Protein AF-A0A239GMU5-F1 (afdb_monomer_lite)

Secondary structure (DSSP, 8-state):
-TT-TT---------SS-TTSS---STTSSHHHHHHHHHHHT-GGG-----

Structure (mmCIF, N/CA/C/O backbone):
data_AF-A0A239GMU5-F1
#
_entry.id   AF-A0A239GMU5-F1
#
loop_
_atom_site.group_PDB
_atom_site.id
_atom_site.type_symbol
_atom_site.label_atom_id
_atom_site.label_alt_id
_atom_site.label_comp_id
_atom_site.label_asym_id
_atom_site.label_entity_id
_atom_site.label_seq_id
_atom_site.pdbx_PDB_ins_code
_atom_site.Cartn_x
_atom_site.Cartn_y
_atom_site.Cartn_z
_atom_site.occupancy
_atom_site.B_iso_or_equiv
_atom_site.auth_seq_id
_atom_site.auth_comp_id
_atom_site.auth_asym_id
_atom_site.auth_atom_id
_atom_site.pdbx_PDB_model_num
ATOM 1 N N . LEU A 1 1 ? -9.936 0.250 -0.198 1.00 69.75 1 LEU A N 1
ATOM 2 C CA . LEU A 1 1 ? -10.201 -0.125 1.211 1.00 69.75 1 LEU A CA 1
ATOM 3 C C . LEU A 1 1 ? -11.657 0.112 1.601 1.00 69.75 1 LEU A C 1
ATOM 5 O O . LEU A 1 1 ? -12.269 -0.800 2.123 1.00 69.75 1 LEU A O 1
ATOM 9 N N . THR A 1 2 ? -12.266 1.246 1.244 1.00 78.44 2 THR A N 1
ATOM 10 C CA . THR A 1 2 ? -13.679 1.571 1.548 1.00 78.44 2 THR A CA 1
ATOM 11 C C . THR A 1 2 ? -14.691 0.512 1.089 1.00 78.44 2 THR A C 1
ATOM 13 O O . THR A 1 2 ? -15.628 0.203 1.808 1.00 78.44 2 THR A O 1
ATOM 16 N N . LYS A 1 3 ? -14.475 -0.099 -0.086 1.00 84.88 3 LYS A N 1
ATOM 17 C CA . LYS A 1 3 ? -15.311 -1.202 -0.606 1.00 84.88 3 LYS A CA 1
ATOM 18 C C . LYS A 1 3 ? -14.994 -2.579 0.002 1.00 84.88 3 LYS A C 1
ATOM 20 O O . LYS A 1 3 ? -15.689 -3.542 -0.286 1.00 84.88 3 LYS A O 1
ATOM 25 N N . ARG A 1 4 ? -13.903 -2.701 0.764 1.00 82.50 4 ARG A N 1
ATOM 26 C CA . ARG A 1 4 ? -13.401 -3.955 1.355 1.00 82.50 4 ARG A CA 1
ATOM 27 C C . ARG A 1 4 ? -12.897 -3.687 2.784 1.00 82.50 4 ARG A C 1
ATOM 29 O O . ARG A 1 4 ? -11.688 -3.736 3.013 1.00 82.50 4 ARG A O 1
ATOM 36 N N . PRO A 1 5 ? -13.799 -3.361 3.729 1.00 81.88 5 PRO A N 1
ATOM 37 C CA . PRO A 1 5 ? -13.436 -2.892 5.072 1.00 81.88 5 PRO A CA 1
ATOM 38 C C . PRO A 1 5 ? -12.772 -3.962 5.951 1.00 81.88 5 PRO A C 1
ATOM 40 O O . PRO A 1 5 ? -12.157 -3.633 6.957 1.00 81.88 5 PRO A O 1
ATOM 43 N N . GLN A 1 6 ? -12.877 -5.240 5.580 1.00 83.81 6 GLN A N 1
ATOM 44 C CA . GLN A 1 6 ? -12.286 -6.353 6.329 1.00 83.81 6 GLN A CA 1
ATOM 45 C C . GLN A 1 6 ? -10.796 -6.587 6.022 1.00 83.81 6 GLN A C 1
ATOM 47 O O . GLN A 1 6 ? -10.161 -7.389 6.702 1.00 83.81 6 GLN A O 1
ATOM 52 N N . ILE A 1 7 ? -10.220 -5.911 5.019 1.00 82.25 7 ILE A N 1
ATOM 53 C CA . ILE A 1 7 ? -8.784 -6.017 4.727 1.00 82.25 7 ILE A CA 1
ATOM 54 C C . ILE A 1 7 ? -8.005 -5.325 5.848 1.00 82.25 7 ILE A C 1
ATOM 56 O O . ILE A 1 7 ? -8.089 -4.109 5.994 1.00 82.25 7 ILE A O 1
ATOM 60 N N . LYS A 1 8 ? -7.225 -6.103 6.603 1.00 78.12 8 LYS A N 1
ATOM 61 C CA . LYS A 1 8 ? -6.359 -5.608 7.689 1.00 78.12 8 LYS A CA 1
ATOM 62 C C . LYS A 1 8 ? -4.870 -5.614 7.342 1.00 78.12 8 LYS A C 1
ATOM 64 O O . LYS A 1 8 ? -4.079 -5.004 8.048 1.00 78.12 8 LYS A O 1
ATOM 69 N N . ALA A 1 9 ? -4.494 -6.286 6.257 1.00 82.75 9 ALA A N 1
ATOM 70 C CA . ALA A 1 9 ? -3.121 -6.366 5.783 1.00 82.75 9 ALA A CA 1
ATOM 71 C C . ALA A 1 9 ? -3.095 -6.407 4.253 1.00 82.75 9 ALA A C 1
ATOM 73 O O . ALA A 1 9 ? -3.980 -6.985 3.621 1.00 82.75 9 ALA A O 1
ATOM 74 N N . ILE A 1 10 ? -2.075 -5.785 3.668 1.00 84.75 10 ILE A N 1
ATOM 75 C CA . ILE A 1 10 ? -1.751 -5.873 2.246 1.00 8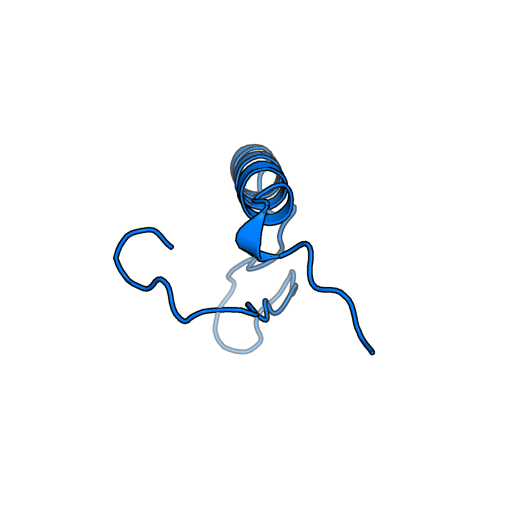4.75 10 ILE A CA 1
ATOM 76 C C . ILE A 1 10 ? -0.275 -6.241 2.168 1.00 84.75 10 ILE A C 1
ATOM 78 O O . ILE A 1 10 ? 0.553 -5.576 2.783 1.00 84.75 10 ILE A O 1
ATOM 82 N N . VAL A 1 11 ? 0.039 -7.290 1.414 1.00 85.88 11 VAL A N 1
ATOM 83 C CA . VAL A 1 11 ? 1.418 -7.679 1.108 1.00 85.88 11 VAL A CA 1
ATOM 84 C C . VAL A 1 11 ? 1.718 -7.223 -0.313 1.00 85.88 11 VAL A C 1
ATOM 86 O O . VAL A 1 11 ? 0.925 -7.467 -1.222 1.00 85.88 11 VAL A O 1
ATOM 89 N N . HIS A 1 12 ? 2.837 -6.528 -0.492 1.00 84.12 12 HIS A N 1
ATOM 90 C CA . HIS A 1 12 ? 3.333 -6.096 -1.793 1.00 84.12 12 HIS A CA 1
ATOM 91 C C . HIS A 1 12 ? 4.727 -6.679 -2.013 1.00 84.12 12 HIS A C 1
ATOM 93 O O . HIS A 1 12 ? 5.548 -6.674 -1.096 1.00 84.12 12 HIS A O 1
ATOM 99 N N . PHE A 1 13 ? 4.969 -7.185 -3.219 1.00 81.94 13 PHE A N 1
ATOM 100 C CA . PHE A 1 13 ? 6.265 -7.704 -3.634 1.00 81.94 13 PHE A CA 1
ATOM 101 C C . PHE A 1 13 ? 7.038 -6.585 -4.324 1.00 81.94 13 PHE A C 1
ATOM 103 O O . PHE A 1 13 ? 6.678 -6.173 -5.423 1.00 81.94 13 PHE A O 1
ATOM 110 N N . 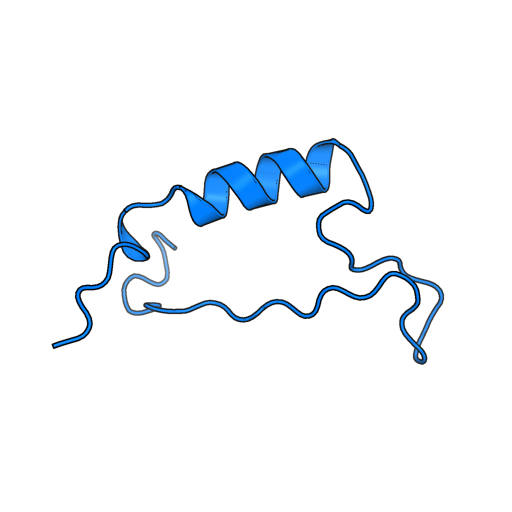ASP A 1 14 ? 8.068 -6.086 -3.647 1.00 82.31 14 ASP A N 1
ATOM 111 C CA . ASP A 1 14 ? 8.930 -5.018 -4.142 1.00 82.31 14 ASP A CA 1
ATOM 112 C C . ASP A 1 14 ? 10.042 -5.634 -4.997 1.00 82.31 14 ASP A C 1
ATOM 114 O O . ASP A 1 14 ? 10.957 -6.284 -4.489 1.00 82.31 14 ASP A O 1
ATOM 118 N N . THR A 1 15 ? 9.923 -5.540 -6.320 1.00 79.94 15 THR A N 1
ATOM 119 C CA . THR A 1 15 ? 10.875 -6.177 -7.239 1.00 79.94 15 THR A CA 1
ATOM 120 C C . THR A 1 15 ? 11.106 -5.297 -8.458 1.00 79.94 15 THR A C 1
ATOM 122 O O . THR A 1 15 ? 10.180 -4.978 -9.198 1.00 79.94 15 THR A O 1
ATOM 125 N N . LYS A 1 16 ? 12.368 -4.916 -8.681 1.00 73.75 16 LYS A N 1
ATOM 126 C CA . LYS A 1 16 ? 12.758 -4.040 -9.800 1.00 73.75 16 LYS A CA 1
ATOM 127 C C . LYS A 1 16 ? 12.776 -4.743 -11.153 1.00 73.75 16 LYS A C 1
ATOM 129 O O . LYS A 1 16 ? 12.683 -4.093 -12.187 1.00 73.75 16 LYS A O 1
ATOM 134 N N . LYS A 1 17 ? 12.906 -6.068 -11.144 1.00 71.38 17 LYS A N 1
ATOM 135 C CA . LYS A 1 17 ? 12.938 -6.903 -12.339 1.00 71.38 17 LYS A CA 1
ATOM 136 C C . LYS A 1 17 ? 12.165 -8.186 -12.064 1.00 71.38 17 LYS A C 1
ATOM 138 O O . LYS A 1 17 ? 12.680 -9.081 -11.406 1.00 71.38 17 LYS A O 1
ATOM 143 N N . ASP A 1 18 ? 10.908 -8.215 -12.488 1.00 66.62 18 ASP A N 1
ATOM 144 C CA . ASP A 1 18 ? 10.082 -9.422 -12.456 1.00 66.62 18 ASP A CA 1
ATOM 145 C C . ASP A 1 18 ? 10.619 -10.431 -13.491 1.00 66.62 18 ASP A C 1
ATOM 147 O O . ASP A 1 18 ? 10.796 -10.096 -14.664 1.00 66.62 18 ASP A O 1
ATOM 151 N N . ASP A 1 19 ? 10.891 -11.666 -13.063 1.00 66.38 19 ASP A N 1
ATOM 152 C CA . ASP A 1 19 ? 11.415 -12.740 -13.923 1.00 66.38 19 ASP A CA 1
ATOM 153 C C . ASP A 1 19 ? 10.400 -13.183 -14.996 1.00 66.38 19 ASP A C 1
ATOM 155 O O . ASP A 1 19 ? 10.752 -13.891 -15.941 1.00 66.38 19 ASP A O 1
ATOM 159 N N . GLN A 1 20 ? 9.134 -12.764 -14.874 1.00 67.25 20 GLN A N 1
ATOM 160 C CA . GLN A 1 20 ? 8.047 -13.109 -15.798 1.00 67.25 20 GLN A CA 1
ATOM 161 C C . GLN A 1 20 ? 7.704 -12.004 -16.811 1.00 67.25 20 GLN A C 1
ATOM 163 O O . GLN A 1 20 ? 6.820 -12.181 -17.651 1.00 67.25 20 GLN A O 1
ATOM 168 N N . GLY A 1 21 ? 8.411 -10.877 -16.784 1.00 59.09 21 GLY A N 1
ATOM 169 C CA . GLY A 1 21 ? 8.288 -9.820 -17.782 1.00 59.09 21 GLY A CA 1
ATOM 170 C C . GLY A 1 21 ? 8.870 -8.530 -17.240 1.00 59.09 21 GLY A C 1
ATOM 171 O O . GLY A 1 21 ? 8.560 -8.196 -16.106 1.00 59.09 21 GLY A O 1
ATOM 172 N N . ASP A 1 22 ? 9.679 -7.828 -18.044 1.00 65.62 22 ASP A N 1
ATOM 173 C CA . ASP A 1 22 ? 10.396 -6.571 -17.743 1.00 65.62 22 ASP A CA 1
ATOM 174 C C . ASP A 1 22 ? 9.478 -5.454 -17.199 1.00 65.62 22 ASP A C 1
ATOM 176 O O . ASP A 1 22 ? 9.184 -4.448 -17.846 1.00 65.62 22 ASP A O 1
ATOM 180 N N . ARG A 1 23 ? 8.976 -5.638 -15.986 1.00 67.12 23 ARG A N 1
ATOM 181 C CA . ARG A 1 23 ? 8.100 -4.728 -15.272 1.00 67.12 23 ARG A CA 1
ATOM 182 C C . ARG A 1 23 ? 8.766 -4.455 -13.947 1.00 67.12 23 ARG A C 1
ATOM 184 O O . ARG A 1 23 ? 8.976 -5.356 -13.137 1.00 67.12 23 ARG A O 1
ATOM 191 N N . ASP A 1 24 ? 9.075 -3.187 -13.749 1.00 78.00 24 ASP A N 1
ATOM 192 C CA . ASP A 1 24 ? 9.483 -2.685 -12.456 1.00 78.00 24 ASP A CA 1
ATOM 193 C C . ASP A 1 24 ? 8.231 -2.585 -11.572 1.00 78.00 24 ASP A C 1
ATOM 195 O O . ASP A 1 24 ? 7.432 -1.653 -11.698 1.00 78.00 24 ASP A O 1
ATOM 199 N N . ILE A 1 25 ? 8.019 -3.599 -10.729 1.00 77.75 25 ILE A N 1
ATOM 200 C CA . ILE A 1 25 ? 6.926 -3.636 -9.750 1.00 77.75 25 ILE A CA 1
ATOM 201 C C . ILE A 1 25 ? 7.350 -3.040 -8.409 1.00 77.75 25 ILE A C 1
ATOM 203 O O . ILE A 1 25 ? 6.624 -3.193 -7.430 1.00 77.75 25 ILE A O 1
ATOM 207 N N . SER A 1 26 ? 8.494 -2.352 -8.352 1.00 83.44 26 SER A N 1
ATOM 208 C CA . SER A 1 26 ? 8.943 -1.716 -7.125 1.00 83.44 26 SER A CA 1
ATOM 209 C C . SER A 1 26 ? 8.071 -0.529 -6.723 1.00 83.44 26 SER A C 1
ATOM 211 O O . SER A 1 26 ? 7.481 0.188 -7.551 1.00 83.44 26 SER A O 1
ATOM 213 N N . ILE A 1 27 ? 8.025 -0.276 -5.417 1.00 84.06 27 ILE A N 1
ATOM 214 C CA . ILE A 1 27 ? 7.313 0.872 -4.849 1.00 84.06 27 ILE A CA 1
ATOM 215 C C . ILE A 1 27 ? 7.925 2.205 -5.299 1.00 84.06 27 ILE A C 1
ATOM 217 O O . ILE A 1 27 ? 7.231 3.223 -5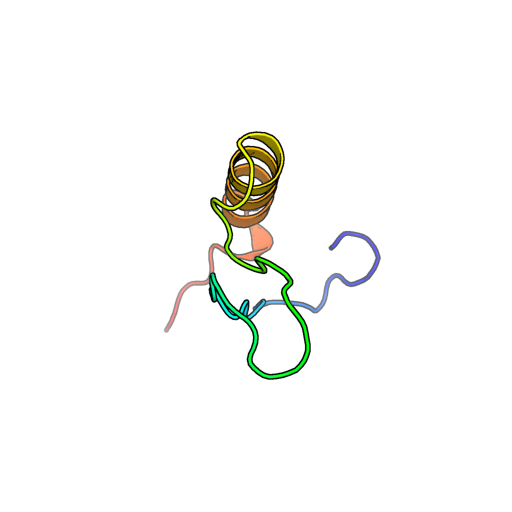.305 1.00 84.06 27 ILE A O 1
ATOM 221 N N . ASP A 1 28 ? 9.208 2.217 -5.672 1.00 84.31 28 ASP A N 1
ATOM 222 C CA . ASP A 1 28 ? 9.961 3.395 -6.106 1.00 84.31 28 ASP A CA 1
ATOM 223 C C . ASP A 1 28 ? 10.157 3.488 -7.628 1.00 84.31 28 ASP A C 1
ATOM 225 O O . ASP A 1 28 ? 10.728 4.478 -8.088 1.00 84.31 28 ASP A O 1
ATOM 229 N N . SER A 1 29 ? 9.595 2.549 -8.403 1.00 82.88 29 SER A N 1
ATOM 230 C CA . SER A 1 29 ? 9.618 2.511 -9.880 1.00 82.88 29 SER A CA 1
ATOM 231 C C . SER A 1 29 ? 9.309 3.860 -10.537 1.00 82.88 29 SER A C 1
ATOM 233 O O . SER A 1 29 ? 9.888 4.237 -11.555 1.00 82.88 29 SER A O 1
ATOM 235 N N . THR A 1 30 ? 8.411 4.643 -9.932 1.00 84.88 30 THR A N 1
ATOM 236 C CA . THR A 1 30 ? 8.190 6.051 -10.272 1.00 84.88 30 THR A CA 1
ATOM 237 C C . THR A 1 30 ? 7.923 6.884 -9.019 1.00 84.88 30 THR A C 1
ATOM 239 O O . THR A 1 30 ? 7.420 6.392 -8.006 1.00 84.88 30 THR A O 1
ATOM 242 N N . LYS A 1 31 ? 8.141 8.204 -9.111 1.00 88.75 31 LYS A N 1
ATOM 243 C CA . LYS A 1 31 ? 7.762 9.157 -8.047 1.00 88.75 31 LYS A CA 1
ATOM 244 C C . LYS A 1 31 ? 6.273 9.063 -7.675 1.00 88.75 31 LYS A C 1
ATOM 246 O O . LYS A 1 31 ? 5.923 9.209 -6.504 1.00 88.75 31 LYS A O 1
ATOM 251 N N . ASN A 1 32 ? 5.408 8.786 -8.654 1.00 88.31 32 ASN A N 1
ATOM 252 C CA . ASN A 1 32 ? 3.968 8.635 -8.441 1.00 88.31 32 ASN A CA 1
ATOM 253 C C . ASN A 1 32 ? 3.627 7.331 -7.708 1.00 88.31 32 ASN A C 1
ATOM 255 O O . ASN A 1 32 ? 2.738 7.341 -6.850 1.00 88.31 32 ASN A O 1
ATOM 259 N N . SER A 1 33 ? 4.341 6.238 -8.007 1.00 85.38 33 SER A N 1
ATOM 260 C CA . SER A 1 33 ? 4.212 4.963 -7.287 1.00 85.38 33 SER A CA 1
ATOM 261 C C . SER A 1 33 ? 4.540 5.157 -5.807 1.00 85.38 33 SER A C 1
ATOM 263 O O . SER A 1 33 ? 3.700 4.893 -4.943 1.00 85.38 33 SER A O 1
ATOM 265 N N . LEU A 1 34 ? 5.680 5.794 -5.517 1.00 88.38 34 LEU A N 1
ATOM 266 C CA . LEU A 1 34 ? 6.126 6.045 -4.148 1.00 88.38 34 LEU A CA 1
ATOM 267 C C . LEU A 1 34 ? 5.145 6.936 -3.374 1.00 88.38 34 LEU A C 1
ATOM 269 O O . LEU A 1 34 ? 4.830 6.663 -2.214 1.00 88.38 34 LEU A O 1
ATOM 273 N N . ALA A 1 35 ? 4.639 8.002 -4.002 1.00 90.56 35 ALA A N 1
ATOM 274 C CA . ALA A 1 35 ? 3.654 8.886 -3.378 1.00 90.56 35 ALA A CA 1
ATOM 275 C C . ALA A 1 35 ? 2.333 8.154 -3.076 1.00 90.56 35 ALA A C 1
ATOM 277 O O . ALA A 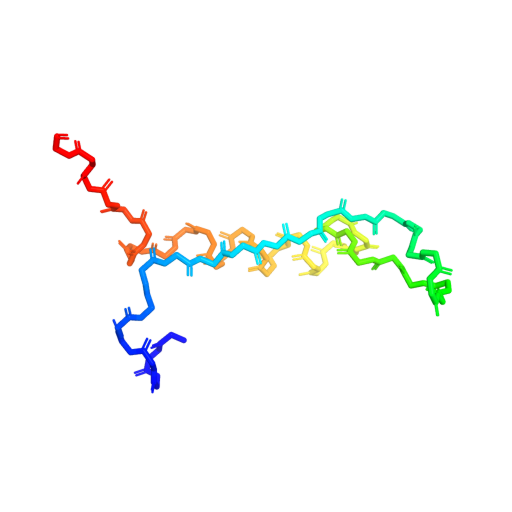1 35 ? 1.752 8.329 -2.001 1.00 90.56 35 ALA A O 1
ATOM 278 N N . SER A 1 36 ? 1.883 7.297 -3.996 1.00 88.62 36 SER A N 1
ATOM 279 C CA . SER A 1 36 ? 0.668 6.496 -3.826 1.00 88.62 36 SER A CA 1
ATOM 280 C C . SER A 1 36 ? 0.833 5.451 -2.723 1.00 88.62 36 SER A C 1
ATOM 282 O O . SER A 1 36 ? -0.057 5.308 -1.882 1.00 88.62 36 SER A O 1
ATOM 284 N N . PHE A 1 37 ? 1.988 4.781 -2.671 1.00 88.62 37 PHE A N 1
ATOM 285 C CA . PHE A 1 37 ? 2.320 3.822 -1.622 1.00 88.62 37 PHE A CA 1
ATOM 286 C C . PHE A 1 37 ? 2.345 4.486 -0.244 1.00 88.62 37 PHE A C 1
ATOM 288 O O . PHE A 1 37 ? 1.678 4.017 0.675 1.00 88.62 37 PHE A O 1
ATOM 295 N N . LYS A 1 38 ? 3.015 5.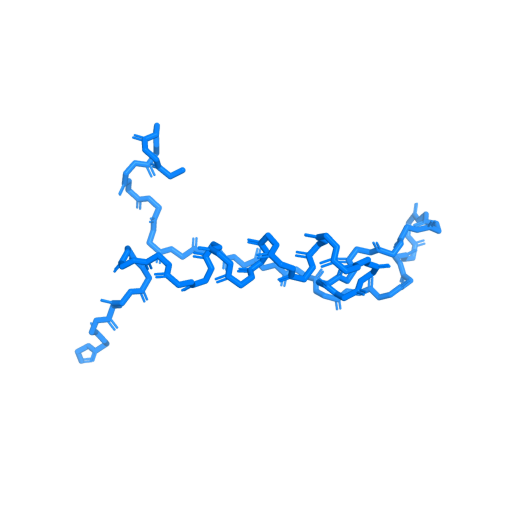639 -0.106 1.00 88.88 38 LYS A N 1
ATOM 296 C CA . LYS A 1 38 ? 3.027 6.417 1.146 1.00 88.88 38 LYS A CA 1
ATOM 297 C C . LYS A 1 38 ? 1.618 6.807 1.599 1.00 88.88 38 LYS A C 1
ATOM 299 O O . LYS A 1 38 ? 1.296 6.674 2.777 1.00 88.88 38 LYS A O 1
ATOM 304 N N . LYS A 1 39 ? 0.755 7.239 0.672 1.00 90.06 39 LYS A N 1
ATOM 305 C CA . LYS A 1 39 ? -0.647 7.574 0.975 1.00 90.06 39 LYS A CA 1
ATOM 306 C C . LYS A 1 39 ? -1.449 6.356 1.441 1.00 90.06 39 LYS A C 1
ATOM 308 O O . LYS A 1 39 ? -2.285 6.488 2.331 1.00 90.06 39 LYS A O 1
ATOM 313 N N . LEU A 1 40 ? -1.214 5.187 0.844 1.00 87.69 40 LEU A N 1
ATOM 314 C CA . LEU A 1 40 ? -1.850 3.937 1.255 1.00 87.69 40 LEU A CA 1
ATOM 315 C C . LEU A 1 40 ? -1.358 3.498 2.640 1.00 87.69 40 LEU A C 1
ATOM 317 O O . LEU A 1 40 ? -2.181 3.212 3.503 1.00 87.69 40 LEU A O 1
ATOM 321 N N . ALA A 1 41 ? -0.043 3.492 2.861 1.00 85.94 41 ALA A N 1
ATOM 322 C CA . ALA A 1 41 ? 0.585 3.064 4.109 1.00 85.94 41 ALA A CA 1
ATOM 323 C C . ALA A 1 41 ? 0.201 3.949 5.307 1.00 85.94 41 AL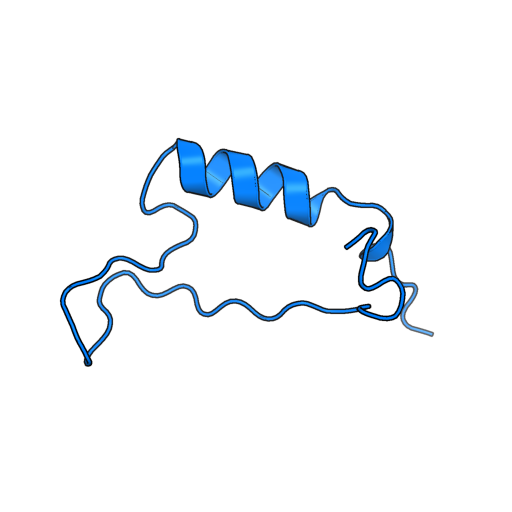A A C 1
ATOM 325 O O . ALA A 1 41 ? 0.066 3.451 6.419 1.00 85.94 41 ALA A O 1
ATOM 326 N N . ALA A 1 42 ? -0.052 5.241 5.081 1.00 89.50 42 ALA A N 1
ATOM 327 C CA . ALA A 1 42 ? -0.533 6.165 6.109 1.00 89.50 42 ALA A CA 1
ATOM 328 C C . ALA A 1 42 ? -2.010 5.953 6.506 1.00 89.50 42 ALA A C 1
ATOM 330 O O . ALA A 1 42 ? -2.539 6.700 7.331 1.00 89.50 42 ALA A O 1
ATOM 331 N N . ASN A 1 43 ? -2.718 4.984 5.913 1.00 87.81 43 ASN A N 1
ATOM 332 C CA . ASN A 1 43 ? -4.119 4.747 6.238 1.00 87.81 43 ASN A CA 1
ATOM 333 C C . ASN A 1 43 ? -4.270 4.172 7.666 1.00 87.81 43 ASN A C 1
ATOM 335 O O . ASN A 1 43 ? -3.668 3.138 7.962 1.00 87.81 43 ASN A O 1
ATOM 339 N N . PRO A 1 44 ? -5.133 4.755 8.526 1.00 87.00 44 PRO A N 1
ATOM 340 C CA . PRO A 1 44 ? -5.351 4.274 9.892 1.00 87.00 44 PRO A CA 1
ATOM 341 C C . PRO A 1 44 ? -5.798 2.812 10.005 1.00 87.00 44 PRO A C 1
ATOM 343 O O . PRO A 1 44 ? -5.610 2.212 11.058 1.00 87.00 44 PRO A O 1
ATOM 346 N N . ILE A 1 45 ? -6.357 2.216 8.943 1.00 84.06 45 ILE A N 1
ATOM 347 C CA . ILE A 1 45 ? -6.744 0.796 8.930 1.00 84.06 45 ILE A CA 1
ATOM 348 C C . ILE A 1 45 ? -5.557 -0.148 9.174 1.00 84.06 45 ILE A C 1
ATOM 350 O O . ILE A 1 45 ? -5.756 -1.272 9.626 1.00 84.06 45 ILE A O 1
ATOM 354 N N . PHE A 1 46 ? -4.335 0.311 8.887 1.00 84.19 46 PHE A N 1
ATOM 355 C CA . PHE A 1 46 ? -3.101 -0.444 9.097 1.00 84.19 46 PHE A CA 1
ATOM 356 C C . PHE A 1 46 ? -2.453 -0.178 10.461 1.00 84.19 46 PHE A C 1
ATOM 358 O O . PHE A 1 46 ? -1.466 -0.825 10.798 1.00 84.19 46 PHE A O 1
ATOM 365 N N . ASN A 1 47 ? -3.008 0.729 11.275 1.00 83.12 47 ASN A N 1
ATOM 366 C CA . ASN A 1 47 ? -2.573 0.942 12.654 1.00 83.12 47 ASN A CA 1
ATOM 367 C C . ASN A 1 47 ? -3.146 -0.157 13.565 1.00 83.12 47 ASN A C 1
ATOM 369 O O . ASN A 1 47 ? -4.073 0.064 14.347 1.00 83.12 47 ASN A O 1
ATOM 373 N N . VAL A 1 48 ? -2.635 -1.376 13.402 1.00 75.75 48 VAL A N 1
ATOM 374 C CA . VAL A 1 48 ? -3.053 -2.549 14.171 1.00 75.75 48 VAL A CA 1
ATOM 375 C C . VAL A 1 48 ? -2.203 -2.679 15.435 1.00 75.75 48 VAL A C 1
ATOM 377 O O . VAL A 1 48 ? -0.977 -2.629 15.381 1.00 75.75 48 VAL A O 1
ATOM 380 N N . LYS A 1 49 ? -2.849 -2.869 16.590 1.00 77.50 49 LYS A N 1
ATOM 381 C CA . LYS A 1 49 ? -2.152 -3.293 17.810 1.00 77.50 49 LYS A CA 1
ATOM 382 C C . LYS A 1 49 ? -1.965 -4.804 17.740 1.00 77.50 49 LYS A C 1
ATOM 384 O O . LYS A 1 49 ? -2.952 -5.537 17.732 1.00 77.50 49 LYS A O 1
ATOM 389 N N . LEU A 1 50 ? -0.716 -5.248 17.659 1.00 68.94 50 LEU A N 1
ATOM 390 C CA . LEU A 1 50 ? -0.368 -6.642 17.913 1.00 68.94 50 LEU A CA 1
ATOM 391 C C . LEU A 1 50 ? -0.437 -6.826 19.435 1.00 68.94 50 LEU A C 1
ATOM 393 O O . LEU A 1 50 ? 0.217 -6.080 20.164 1.00 68.94 50 LEU A O 1
ATOM 397 N N . GLY A 1 51 ? -1.351 -7.689 19.880 1.00 62.41 51 GLY A N 1
ATOM 398 C CA . GLY A 1 51 ? -1.545 -8.029 21.291 1.00 62.41 51 GLY A CA 1
ATOM 399 C C . GLY A 1 51 ? -0.522 -9.034 21.785 1.00 62.41 51 GLY A C 1
ATOM 400 O O . GLY A 1 51 ? 0.024 -9.769 20.932 1.00 62.41 51 GLY A O 1
#

Radius of gyration: 13.49 Å; chains: 1; bounding box: 28×22×39 Å

Sequence (51 aa):
LTKRPQIKAIVHFDTKKDDQGDRDISIDSTKNSLASFKKLAANPIFNVKLG

Organism: NCBI:txid52697

pLDDT: mean 80.54, std 7.99, range [59.09, 90.56]

Foldseek 3Di:
DVVCLPDLDDDADQACQDPVDNDRSHCVVDPVSVVVVVVVCPDCSNVDDDD